Protein AF-A0A4Z0N0G9-F1 (afdb_monomer_lite)

Secondary structure (DSSP, 8-state):
-------HHHHHHHHHHHH--TTSPPPPHHHHHHHHT--HHHHHHHHHHHHHTT--TT--GGGS-HHHHHHHHHHH-SS-TTS--HHHHHHHTTHHHHHHHHH--SSS----HHHHHHHHHHTT----HHHHHHHHHHHS-TTPPP---

Sequence (149 aa):
MAFREVSVNEIREVLRVWLGVAGLPAPGYRTIAAHCGLDRKTVRRYVEAAQTAGLRRSDSVEAVDDGLIGAVADAVRPVRPDGHGAAWEHLLGFEEQITAWVAGDGEQRPLTITKIHTLLARQGCVVPYRTLNRFAGERCGFGRKDTTV

pLDDT: mean 88.54, std 12.24, range [41.06, 97.56]

Foldseek 3Di:
DDDDDQDLVLLLQLVQLQLPDPPDDGDQLVRSCVVSVHDSVVSVLLVVQLVVVPDDSPDDSPSSDPVSSVSSCQSPPPANPVNDDPLLVLCVVCLVVLLCLQVPDVVDDRDDLVVVQVVCVVVVSHHDSVSSVVCCVPRNVHPDDPPDD

Radius of gyration: 23.44 Å; chains: 1; bounding box: 56×35×62 Å

Structure (mmCIF, N/CA/C/O backbone):
data_AF-A0A4Z0N0G9-F1
#
_entry.id   AF-A0A4Z0N0G9-F1
#
loop_
_atom_site.group_PDB
_atom_site.id
_atom_site.type_symbol
_atom_site.label_atom_id
_atom_site.label_alt_id
_atom_site.label_comp_id
_atom_site.label_asym_id
_atom_site.label_entity_id
_atom_site.label_seq_id
_atom_site.pdbx_PDB_ins_code
_atom_site.Cartn_x
_atom_site.Cartn_y
_atom_site.Cartn_z
_atom_site.occupancy
_atom_site.B_iso_or_equiv
_atom_site.auth_seq_id
_atom_site.auth_comp_id
_atom_site.auth_asym_id
_atom_site.auth_atom_id
_atom_site.pdbx_PDB_model_num
ATOM 1 N N . MET A 1 1 ? 19.817 1.708 6.580 1.00 56.38 1 MET A N 1
ATOM 2 C CA . MET A 1 1 ? 19.817 2.790 5.576 1.00 56.38 1 MET A CA 1
ATOM 3 C C . MET A 1 1 ? 18.794 3.817 6.005 1.00 56.38 1 MET A C 1
ATOM 5 O O . MET A 1 1 ? 17.713 3.409 6.415 1.00 56.38 1 MET A O 1
ATOM 9 N N . ALA A 1 2 ? 19.157 5.099 5.971 1.00 65.44 2 ALA A N 1
ATOM 10 C CA . ALA A 1 2 ? 18.208 6.188 6.177 1.00 65.44 2 ALA A CA 1
ATOM 11 C C . ALA A 1 2 ? 17.168 6.191 5.045 1.00 65.44 2 ALA A C 1
ATOM 13 O O . ALA A 1 2 ? 17.459 5.743 3.933 1.00 65.44 2 ALA A O 1
ATOM 14 N N . PHE A 1 3 ? 15.954 6.644 5.344 1.00 67.25 3 PHE A N 1
ATOM 15 C CA . PHE A 1 3 ? 14.904 6.798 4.344 1.00 67.25 3 PHE A CA 1
ATOM 16 C C . PHE A 1 3 ? 15.320 7.869 3.323 1.00 67.25 3 PHE A C 1
ATOM 18 O O . PHE A 1 3 ? 15.730 8.960 3.713 1.00 67.25 3 PHE A O 1
ATOM 25 N N . ARG A 1 4 ? 15.237 7.537 2.030 1.00 80.69 4 ARG A N 1
ATOM 26 C CA . ARG A 1 4 ? 15.424 8.461 0.904 1.00 80.69 4 ARG A CA 1
ATOM 27 C C . ARG A 1 4 ? 14.172 8.411 0.046 1.00 80.69 4 ARG A C 1
ATOM 29 O O . ARG A 1 4 ? 13.730 7.326 -0.334 1.00 80.69 4 ARG A O 1
ATOM 36 N N . GLU A 1 5 ? 13.644 9.583 -0.264 1.00 82.69 5 GLU A N 1
ATOM 37 C CA . GLU A 1 5 ? 12.542 9.723 -1.204 1.00 82.69 5 GLU A CA 1
ATOM 38 C C . GLU A 1 5 ? 13.022 9.422 -2.625 1.00 82.69 5 GLU A C 1
ATOM 40 O O . GLU A 1 5 ? 14.124 9.808 -3.016 1.00 82.69 5 GLU A O 1
ATOM 45 N N . VAL A 1 6 ? 12.199 8.687 -3.370 1.00 87.19 6 VAL A N 1
ATOM 46 C CA . VAL A 1 6 ? 12.420 8.378 -4.784 1.00 87.19 6 VAL A CA 1
ATOM 47 C C . VAL A 1 6 ? 11.364 9.144 -5.565 1.00 87.19 6 VAL A C 1
ATOM 49 O O . VAL A 1 6 ? 10.167 8.919 -5.393 1.00 87.19 6 VAL A O 1
ATOM 52 N N . SER A 1 7 ? 11.813 10.077 -6.390 1.00 90.69 7 SER A N 1
ATOM 53 C CA . SER A 1 7 ? 10.969 10.898 -7.249 1.00 90.69 7 SER A CA 1
ATOM 54 C C . SER A 1 7 ? 10.398 10.093 -8.418 1.00 90.69 7 SER A C 1
ATOM 56 O O . SER A 1 7 ? 11.002 9.133 -8.890 1.00 90.69 7 SER A O 1
ATOM 58 N N . VAL A 1 8 ? 9.264 10.543 -8.960 1.00 91.19 8 VAL A N 1
ATOM 59 C CA . VAL A 1 8 ? 8.625 9.994 -10.175 1.00 91.19 8 VAL A CA 1
ATOM 60 C C . VAL A 1 8 ? 9.614 9.872 -11.343 1.00 91.19 8 VAL A C 1
ATOM 62 O O . VAL A 1 8 ? 9.598 8.887 -12.080 1.00 91.19 8 VAL A O 1
ATOM 65 N N . ASN A 1 9 ? 10.522 10.840 -11.488 1.00 93.50 9 ASN A N 1
ATOM 66 C CA . ASN A 1 9 ? 11.548 10.808 -12.529 1.00 93.50 9 ASN A CA 1
ATOM 67 C C . ASN A 1 9 ? 12.579 9.696 -12.299 1.00 93.50 9 ASN A C 1
ATOM 69 O O . ASN A 1 9 ? 12.974 9.040 -13.259 1.00 93.50 9 ASN A O 1
ATOM 73 N N . GLU A 1 10 ? 12.973 9.435 -11.050 1.00 94.75 10 GLU A N 1
ATOM 74 C CA . GLU A 1 10 ? 13.850 8.305 -10.718 1.00 94.75 10 GLU A CA 1
ATOM 75 C C . GLU A 1 10 ? 13.156 6.961 -10.978 1.00 94.75 10 GLU A C 1
ATOM 77 O O . GLU A 1 10 ? 13.799 6.036 -11.470 1.00 94.75 10 GLU A O 1
ATOM 82 N N . ILE A 1 11 ? 11.844 6.851 -10.727 1.00 94.94 11 ILE A N 1
ATOM 83 C CA . ILE A 1 11 ? 11.060 5.662 -11.109 1.00 94.94 11 ILE A CA 1
ATOM 84 C C . ILE A 1 11 ? 11.122 5.457 -12.620 1.00 94.94 11 ILE A C 1
ATOM 86 O O . ILE A 1 11 ? 11.448 4.365 -13.088 1.00 94.94 11 ILE A O 1
ATOM 90 N N . ARG A 1 12 ? 10.833 6.519 -13.381 1.00 96.81 12 ARG A N 1
ATOM 91 C CA . ARG A 1 12 ? 10.841 6.479 -14.844 1.00 96.81 12 ARG A CA 1
ATOM 92 C C . ARG A 1 12 ? 12.203 6.052 -15.372 1.00 96.81 12 ARG A C 1
ATOM 94 O O . ARG A 1 12 ? 12.267 5.183 -16.237 1.00 96.81 12 ARG A O 1
ATOM 101 N N . GLU A 1 13 ? 13.279 6.609 -14.827 1.00 97.06 13 GLU A N 1
ATOM 102 C CA . GLU A 1 13 ? 14.638 6.260 -15.235 1.00 97.06 13 GLU A CA 1
ATOM 103 C C . GLU A 1 13 ? 14.975 4.800 -14.910 1.00 97.06 13 GLU A C 1
ATOM 105 O O . GLU A 1 13 ? 15.467 4.081 -15.777 1.00 97.06 13 GLU A O 1
ATOM 110 N N . VAL A 1 14 ? 14.620 4.308 -13.717 1.00 97.25 14 VAL A N 1
ATOM 111 C CA . VAL A 1 14 ? 14.800 2.890 -13.364 1.00 97.25 14 VAL A CA 1
ATOM 112 C C . VAL A 1 14 ? 14.124 1.976 -14.381 1.00 97.25 14 VAL A C 1
ATOM 114 O O . VAL A 1 14 ? 14.739 1.004 -14.819 1.00 97.25 14 VAL A O 1
ATOM 117 N N . LEU A 1 15 ? 12.880 2.275 -14.766 1.00 97.00 15 LEU A N 1
ATOM 118 C CA . LEU A 1 15 ? 12.132 1.448 -15.713 1.00 97.00 15 LEU A CA 1
ATOM 119 C C . LEU A 1 15 ? 12.672 1.570 -17.142 1.00 97.00 15 LEU A C 1
ATOM 121 O O . LEU A 1 15 ? 12.800 0.549 -17.815 1.00 97.00 15 LEU A O 1
ATOM 125 N N . ARG A 1 16 ? 13.081 2.767 -17.585 1.00 95.62 16 ARG A N 1
ATOM 126 C CA . ARG A 1 16 ? 13.751 2.951 -18.885 1.00 95.62 16 ARG A CA 1
ATOM 127 C C . ARG A 1 16 ? 15.033 2.139 -18.982 1.00 95.62 16 ARG A C 1
ATOM 129 O O . ARG A 1 16 ? 15.224 1.388 -19.935 1.00 95.62 16 ARG A O 1
ATOM 136 N N . VAL A 1 17 ? 15.904 2.256 -17.984 1.00 96.00 17 VAL A N 1
ATOM 137 C CA . VAL A 1 17 ? 17.173 1.523 -17.959 1.00 96.00 17 VAL A CA 1
ATOM 138 C C . VAL A 1 17 ? 16.901 0.030 -17.817 1.00 96.00 17 VAL A C 1
ATOM 140 O O . VAL A 1 17 ? 17.580 -0.777 -18.447 1.00 96.00 17 VAL A O 1
ATOM 143 N N . TRP A 1 18 ? 15.877 -0.359 -17.049 1.00 96.50 18 TRP A N 1
ATOM 144 C CA . TRP A 1 18 ? 15.463 -1.753 -16.965 1.00 96.50 18 TRP A CA 1
ATOM 145 C C . TRP A 1 18 ? 15.006 -2.301 -18.309 1.00 96.50 18 TRP A C 1
ATOM 147 O O . TRP A 1 18 ? 15.400 -3.423 -18.597 1.00 96.50 18 TRP A O 1
ATOM 157 N N . LEU A 1 19 ? 14.270 -1.545 -19.136 1.00 94.75 19 LEU A N 1
ATOM 158 C CA . LEU A 1 19 ? 13.937 -1.920 -20.518 1.00 94.75 19 LEU A CA 1
ATOM 159 C C . LEU A 1 19 ? 15.183 -1.967 -21.423 1.00 94.75 19 LEU A C 1
ATOM 161 O O . LEU A 1 19 ? 15.274 -2.791 -22.335 1.00 94.75 19 LEU A O 1
ATOM 165 N N . GLY A 1 20 ? 16.218 -1.199 -21.100 1.00 90.44 20 GLY A N 1
ATOM 166 C CA . GLY A 1 20 ? 17.479 -1.208 -21.832 1.00 90.44 20 GLY A CA 1
ATOM 167 C C . GLY A 1 20 ? 17.311 -0.754 -23.283 1.00 90.44 20 GLY A C 1
ATOM 168 O O . GLY A 1 20 ? 16.328 -0.116 -23.650 1.00 90.44 20 GLY A O 1
ATOM 169 N N . VAL A 1 21 ? 18.298 -1.075 -24.114 1.00 84.81 21 VAL A N 1
ATOM 170 C CA . VAL A 1 21 ? 18.317 -0.692 -25.530 1.00 84.81 21 VAL A CA 1
ATOM 171 C C . VAL A 1 21 ? 18.170 -1.945 -26.382 1.00 84.81 21 VAL A C 1
ATOM 173 O O . VAL A 1 21 ? 18.812 -2.962 -26.107 1.00 84.81 21 VAL A O 1
ATOM 176 N N . ALA A 1 22 ? 17.340 -1.872 -27.423 1.00 79.50 22 ALA A N 1
ATOM 177 C CA . ALA A 1 22 ? 17.166 -2.967 -28.368 1.00 79.50 22 ALA A CA 1
ATOM 178 C C . ALA A 1 22 ? 18.524 -3.409 -28.946 1.00 79.50 22 ALA A C 1
ATOM 180 O O . ALA A 1 22 ? 19.318 -2.586 -29.396 1.00 79.50 22 ALA A O 1
ATOM 181 N N . GLY A 1 23 ? 18.793 -4.715 -28.907 1.00 79.00 23 GLY A N 1
ATOM 182 C CA . GLY A 1 23 ? 20.049 -5.295 -29.392 1.00 79.00 23 GLY A CA 1
ATOM 183 C C . GLY A 1 23 ? 21.212 -5.287 -28.392 1.00 79.00 23 GLY A C 1
ATOM 184 O O . GLY A 1 23 ? 22.249 -5.875 -28.693 1.00 79.00 23 GLY A O 1
ATOM 185 N N . LEU A 1 24 ? 21.057 -4.698 -27.200 1.00 83.94 24 LEU A N 1
ATOM 186 C CA . LEU A 1 24 ? 22.036 -4.811 -26.113 1.00 83.94 24 LEU A CA 1
ATOM 187 C C . LEU A 1 24 ? 21.573 -5.802 -25.030 1.00 83.94 24 LEU A C 1
ATOM 189 O O . LEU A 1 24 ? 20.370 -5.973 -24.816 1.00 83.94 24 LEU A O 1
ATOM 193 N N . PRO A 1 25 ? 22.508 -6.450 -24.304 1.00 85.25 25 PRO A N 1
ATOM 194 C CA . PRO A 1 25 ? 22.163 -7.275 -23.153 1.00 85.25 25 PRO A CA 1
ATOM 195 C C . PRO A 1 25 ? 21.379 -6.488 -22.097 1.00 85.25 25 PRO A C 1
ATOM 197 O O . PRO A 1 25 ? 21.715 -5.349 -21.768 1.00 85.25 25 PRO A O 1
ATOM 200 N N . ALA A 1 26 ? 20.358 -7.125 -21.523 1.00 86.50 26 ALA A N 1
ATOM 201 C CA . ALA A 1 26 ? 19.565 -6.536 -20.453 1.00 86.50 26 ALA A CA 1
ATOM 202 C C . ALA A 1 26 ? 20.441 -6.214 -19.224 1.00 86.50 26 ALA A C 1
ATOM 204 O O . ALA A 1 26 ? 21.137 -7.106 -18.725 1.00 86.50 26 ALA A O 1
ATOM 205 N N . PRO A 1 27 ? 20.398 -4.982 -18.682 1.00 91.88 27 PRO A N 1
ATOM 206 C CA . PRO A 1 27 ? 21.177 -4.653 -17.500 1.00 91.88 27 PRO A CA 1
ATOM 207 C C . PRO A 1 27 ? 20.606 -5.352 -16.263 1.00 91.88 27 PRO A C 1
ATOM 209 O O . PRO A 1 27 ? 19.395 -5.430 -16.052 1.00 91.88 27 PRO A O 1
ATOM 212 N N . GLY A 1 28 ? 21.495 -5.843 -15.400 1.00 94.06 28 GLY A N 1
ATOM 213 C CA . GLY A 1 28 ? 21.105 -6.380 -14.099 1.00 94.06 28 GLY A CA 1
ATOM 214 C C . GLY A 1 28 ? 20.787 -5.272 -13.089 1.00 94.06 28 GLY A C 1
ATOM 215 O O . GLY A 1 28 ? 21.253 -4.140 -13.214 1.00 94.06 28 GLY A O 1
ATOM 216 N N . TYR A 1 29 ? 20.078 -5.608 -12.004 1.00 96.62 29 TYR A N 1
ATOM 217 C CA . TYR A 1 29 ? 19.691 -4.629 -10.972 1.00 96.62 29 TYR A CA 1
ATOM 218 C C . TYR A 1 29 ? 20.859 -3.871 -10.330 1.00 96.62 29 TYR A C 1
ATOM 220 O O . TYR A 1 29 ? 20.661 -2.756 -9.866 1.00 96.62 29 TYR A O 1
ATOM 228 N N . ARG A 1 30 ? 22.072 -4.444 -10.287 1.00 96.06 30 ARG A N 1
ATOM 229 C CA . ARG A 1 30 ? 23.268 -3.729 -9.796 1.00 96.06 30 ARG A CA 1
ATOM 230 C C . ARG A 1 30 ? 23.705 -2.615 -10.744 1.00 96.06 30 ARG A C 1
ATOM 232 O O . ARG A 1 30 ? 24.041 -1.535 -10.278 1.00 96.06 30 ARG A O 1
ATOM 239 N N . THR A 1 31 ? 23.672 -2.875 -12.046 1.00 96.12 31 THR A N 1
ATOM 240 C CA . THR A 1 31 ? 24.011 -1.893 -13.079 1.00 96.12 31 THR A CA 1
ATOM 241 C C . THR A 1 31 ? 23.003 -0.751 -13.079 1.00 96.12 31 THR A C 1
ATOM 243 O O . THR A 1 31 ? 23.391 0.409 -13.042 1.00 96.12 31 THR A O 1
ATOM 246 N N . ILE A 1 32 ? 21.710 -1.083 -13.014 1.00 96.38 32 ILE A N 1
ATOM 247 C CA . ILE A 1 32 ? 20.629 -0.089 -12.945 1.00 96.38 32 ILE A CA 1
ATOM 248 C C . ILE A 1 32 ? 20.755 0.756 -11.670 1.00 96.38 32 ILE A C 1
ATOM 250 O O . ILE A 1 32 ? 20.659 1.975 -11.727 1.00 96.38 32 ILE A O 1
ATOM 254 N N . ALA A 1 33 ? 21.021 0.118 -10.526 1.00 95.75 33 ALA A N 1
ATOM 255 C CA . ALA A 1 33 ? 21.236 0.795 -9.248 1.00 95.75 33 ALA A CA 1
ATOM 256 C C . ALA A 1 33 ? 22.399 1.794 -9.300 1.00 95.75 33 ALA A C 1
ATOM 258 O O . ALA A 1 33 ? 22.246 2.922 -8.839 1.00 95.75 33 ALA A O 1
ATOM 259 N N . ALA A 1 34 ? 23.529 1.401 -9.896 1.00 95.81 34 ALA A N 1
ATOM 260 C CA . ALA A 1 34 ? 24.674 2.286 -10.083 1.00 95.81 34 ALA A CA 1
ATOM 261 C C . ALA A 1 34 ? 24.340 3.472 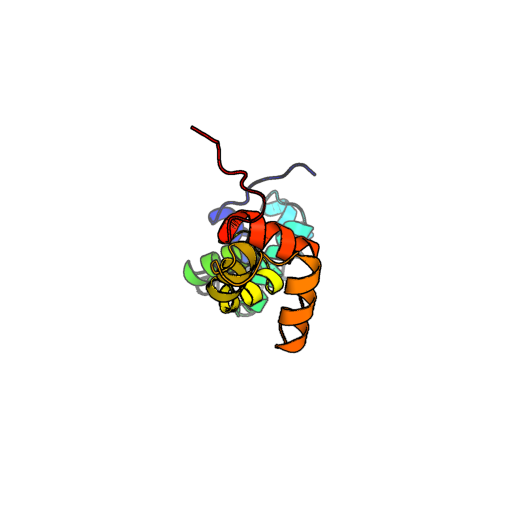-11.002 1.00 95.81 34 ALA A C 1
ATOM 263 O O . ALA A 1 34 ? 24.684 4.601 -10.671 1.00 95.81 34 ALA A O 1
ATOM 264 N N . HIS A 1 35 ? 23.624 3.227 -12.104 1.00 94.31 35 HIS A N 1
ATOM 265 C CA . HIS A 1 35 ? 23.209 4.270 -13.049 1.00 94.31 35 HIS A CA 1
ATOM 266 C C . HIS A 1 35 ? 22.217 5.266 -12.433 1.00 94.31 35 HIS A C 1
ATOM 268 O O . HIS A 1 35 ? 22.353 6.469 -12.615 1.00 94.31 35 HIS A O 1
ATOM 274 N N . CYS A 1 36 ? 21.250 4.777 -11.654 1.00 93.81 36 CYS A N 1
ATOM 275 C CA . CYS A 1 36 ? 20.204 5.608 -11.047 1.00 93.81 36 CYS A CA 1
ATOM 276 C C . CYS A 1 36 ? 20.600 6.187 -9.675 1.00 93.81 36 CYS A C 1
ATOM 278 O O . CYS A 1 36 ? 19.833 6.939 -9.079 1.00 93.81 36 CYS A O 1
ATOM 280 N N . GLY A 1 37 ? 21.751 5.798 -9.117 1.00 93.75 37 GLY A N 1
ATOM 281 C CA . GLY A 1 37 ? 22.162 6.191 -7.766 1.00 93.75 37 GLY A CA 1
ATOM 282 C C . GLY A 1 37 ? 21.227 5.682 -6.659 1.00 93.75 37 GLY A C 1
ATOM 283 O O . GLY A 1 37 ? 21.028 6.377 -5.660 1.00 93.75 37 GLY A O 1
ATOM 284 N N . LEU A 1 38 ? 20.632 4.495 -6.831 1.00 92.88 38 LEU A N 1
ATOM 285 C CA . LEU A 1 38 ? 19.671 3.878 -5.904 1.00 92.88 38 LEU A CA 1
ATOM 286 C C . LEU A 1 38 ? 20.214 2.573 -5.308 1.00 92.88 38 LEU A C 1
ATOM 288 O O . LEU A 1 38 ? 21.100 1.937 -5.868 1.00 92.88 38 LEU A O 1
ATOM 292 N N . ASP A 1 39 ? 19.647 2.119 -4.186 1.00 93.44 39 ASP A N 1
ATOM 293 C CA . ASP A 1 39 ? 19.955 0.782 -3.665 1.00 93.44 39 ASP A CA 1
ATOM 294 C C . ASP A 1 39 ? 19.357 -0.315 -4.565 1.00 93.44 39 ASP A C 1
ATOM 296 O O . ASP A 1 39 ? 18.240 -0.204 -5.079 1.00 93.44 39 ASP A O 1
ATOM 300 N N . ARG A 1 40 ? 20.074 -1.436 -4.710 1.00 95.44 40 ARG A N 1
ATOM 301 C CA . ARG A 1 40 ? 19.640 -2.584 -5.524 1.00 95.44 40 ARG A CA 1
ATOM 302 C C . ARG A 1 40 ? 18.265 -3.128 -5.114 1.00 95.44 40 ARG A C 1
ATOM 304 O O . ARG A 1 40 ? 17.523 -3.599 -5.974 1.00 95.44 40 ARG A O 1
ATOM 311 N N . LYS A 1 41 ? 17.925 -3.117 -3.819 1.00 93.75 41 LYS A N 1
ATOM 312 C CA . LYS A 1 41 ? 16.613 -3.570 -3.325 1.00 93.75 41 LYS A CA 1
ATOM 313 C C . LYS A 1 41 ? 15.507 -2.593 -3.706 1.00 93.75 41 LYS A C 1
ATOM 315 O O . LYS A 1 41 ? 14.398 -3.045 -3.976 1.00 93.75 41 LYS A O 1
ATOM 320 N N . THR A 1 42 ? 15.814 -1.298 -3.767 1.00 93.19 42 THR A N 1
ATOM 321 C CA . THR A 1 42 ? 14.902 -0.278 -4.292 1.00 93.19 42 THR A CA 1
ATOM 322 C C . THR A 1 42 ? 14.629 -0.563 -5.759 1.00 93.19 42 THR A C 1
ATOM 324 O O . THR A 1 42 ? 13.495 -0.859 -6.095 1.00 93.19 42 THR A O 1
ATOM 327 N N . VAL A 1 43 ? 15.655 -0.639 -6.611 1.00 96.31 43 VAL A N 1
ATOM 328 C CA . VAL A 1 43 ? 15.474 -0.963 -8.041 1.00 96.31 43 VAL A CA 1
ATOM 329 C C . VAL A 1 43 ? 14.616 -2.213 -8.241 1.00 96.31 43 VAL A C 1
ATOM 331 O O . VAL A 1 43 ? 13.629 -2.177 -8.969 1.00 96.31 43 VAL A O 1
ATOM 334 N N . ARG A 1 44 ? 14.946 -3.304 -7.536 1.00 96.50 44 ARG A N 1
ATOM 335 C CA . ARG A 1 44 ? 14.177 -4.551 -7.598 1.00 96.50 44 ARG A CA 1
ATOM 336 C C . ARG A 1 44 ? 12.700 -4.339 -7.254 1.00 96.50 44 ARG A C 1
ATOM 338 O O . ARG A 1 44 ? 11.850 -4.807 -7.998 1.00 96.50 44 ARG A O 1
ATOM 345 N N . ARG A 1 45 ? 12.403 -3.635 -6.156 1.00 95.25 45 ARG A N 1
ATOM 346 C CA . ARG A 1 45 ? 11.027 -3.363 -5.714 1.00 95.25 45 ARG A CA 1
ATOM 347 C C . ARG A 1 45 ? 10.222 -2.617 -6.782 1.00 95.25 45 ARG A C 1
ATOM 349 O O . ARG A 1 45 ? 9.077 -2.975 -7.023 1.00 95.25 45 ARG A O 1
ATOM 356 N N . TYR A 1 46 ? 10.808 -1.599 -7.408 1.00 95.81 46 TYR A N 1
ATOM 357 C CA . TYR A 1 46 ? 10.118 -0.796 -8.423 1.00 95.81 46 TYR A CA 1
ATOM 358 C C . TYR A 1 46 ? 9.888 -1.587 -9.715 1.00 95.81 46 TYR A C 1
ATOM 360 O O . TYR A 1 46 ? 8.812 -1.506 -10.298 1.00 95.81 46 TYR A O 1
ATOM 368 N N . VAL A 1 47 ? 10.858 -2.410 -10.124 1.00 97.00 47 VAL A N 1
ATOM 369 C CA . VAL A 1 47 ? 10.698 -3.298 -11.284 1.00 97.00 47 VAL A CA 1
ATOM 370 C C . VAL A 1 47 ? 9.622 -4.357 -11.032 1.00 97.00 47 VAL A C 1
ATOM 372 O O . VAL A 1 47 ? 8.769 -4.560 -11.888 1.00 97.00 47 VAL A O 1
ATOM 375 N N . GLU A 1 48 ? 9.611 -5.008 -9.866 1.00 97.12 48 GLU A N 1
ATOM 376 C CA . GLU A 1 48 ? 8.586 -6.009 -9.523 1.00 97.12 48 GLU A CA 1
ATOM 377 C C . GLU A 1 48 ? 7.176 -5.389 -9.485 1.00 97.12 48 GLU A C 1
ATOM 379 O O . GLU A 1 48 ? 6.215 -5.990 -9.974 1.00 97.12 48 GLU A O 1
ATOM 384 N N . ALA A 1 49 ? 7.049 -4.160 -8.970 1.00 96.44 49 ALA A N 1
ATOM 385 C CA . ALA A 1 49 ? 5.796 -3.409 -9.012 1.00 96.44 49 ALA A CA 1
ATOM 386 C C . ALA A 1 49 ? 5.358 -3.107 -10.456 1.00 96.44 49 ALA A C 1
ATOM 388 O O . ALA A 1 49 ? 4.202 -3.343 -10.801 1.00 96.44 49 ALA A O 1
ATOM 389 N N . ALA A 1 50 ? 6.278 -2.678 -11.325 1.00 97.12 50 ALA A N 1
ATOM 390 C CA . ALA A 1 50 ? 5.978 -2.424 -12.735 1.00 97.12 50 ALA A CA 1
ATOM 391 C C . ALA A 1 50 ? 5.561 -3.699 -13.481 1.00 97.12 50 ALA A C 1
ATOM 393 O O . ALA A 1 50 ? 4.607 -3.683 -14.254 1.00 97.12 50 ALA A O 1
ATOM 394 N N . GLN A 1 51 ? 6.221 -4.827 -13.209 1.00 97.19 51 GLN A N 1
ATOM 395 C CA . GLN A 1 51 ? 5.855 -6.125 -13.781 1.00 97.19 51 GLN A CA 1
ATOM 396 C C . GLN A 1 51 ? 4.451 -6.568 -13.356 1.00 97.19 51 GLN A C 1
ATOM 398 O O . GLN A 1 51 ? 3.686 -7.081 -14.179 1.00 97.19 51 GLN A O 1
ATOM 403 N N . THR A 1 52 ? 4.102 -6.327 -12.089 1.00 95.62 52 THR A N 1
ATOM 404 C CA . THR A 1 52 ? 2.757 -6.574 -11.546 1.00 95.62 52 THR A CA 1
ATOM 405 C C . THR A 1 52 ? 1.716 -5.675 -12.215 1.00 95.62 52 THR A C 1
ATOM 407 O O . THR A 1 52 ? 0.628 -6.142 -12.535 1.00 95.62 52 THR A O 1
ATOM 410 N N . ALA A 1 53 ? 2.073 -4.420 -12.503 1.00 95.06 53 ALA A N 1
ATOM 411 C CA . ALA A 1 53 ? 1.239 -3.469 -13.237 1.00 95.06 53 ALA A CA 1
ATOM 412 C C . ALA A 1 53 ? 1.158 -3.743 -14.754 1.00 95.06 53 ALA A C 1
ATOM 414 O O . ALA A 1 53 ? 0.431 -3.053 -15.460 1.00 95.06 53 ALA A O 1
ATOM 415 N N . GLY A 1 54 ? 1.862 -4.761 -15.262 1.00 95.69 54 GLY A N 1
ATOM 416 C CA . GLY A 1 54 ? 1.742 -5.219 -16.647 1.00 95.69 54 GLY A CA 1
ATOM 417 C C . GLY A 1 54 ? 2.981 -5.011 -17.512 1.00 95.69 54 GLY A C 1
ATOM 418 O O . GLY A 1 54 ? 3.046 -5.622 -18.574 1.00 95.69 54 GLY A O 1
ATOM 419 N N . LEU A 1 55 ? 3.995 -4.271 -17.050 1.00 96.94 55 LEU A N 1
ATOM 420 C CA . LEU A 1 55 ? 5.211 -4.033 -17.829 1.00 96.94 55 LEU A CA 1
ATOM 421 C C . LEU A 1 55 ? 5.945 -5.354 -18.114 1.00 96.94 55 LEU A C 1
ATOM 423 O O . LEU A 1 55 ? 6.155 -6.196 -17.229 1.00 96.94 55 LEU A O 1
ATOM 427 N N . ARG A 1 56 ? 6.352 -5.551 -19.362 1.00 95.31 56 ARG A N 1
ATOM 428 C CA . ARG A 1 56 ? 7.133 -6.694 -19.832 1.00 95.31 56 ARG A CA 1
ATOM 429 C C . ARG A 1 56 ? 8.487 -6.231 -20.330 1.00 95.31 56 ARG A C 1
ATOM 431 O O . ARG A 1 56 ? 8.703 -5.098 -20.735 1.00 95.31 56 ARG A O 1
ATOM 438 N N . ARG A 1 57 ? 9.438 -7.164 -20.311 1.00 92.44 57 ARG A N 1
ATOM 439 C CA . ARG A 1 57 ? 10.820 -6.894 -20.722 1.00 92.44 57 ARG A CA 1
ATOM 440 C C . ARG A 1 57 ? 10.938 -6.561 -22.215 1.00 92.44 57 ARG A C 1
ATOM 442 O O . ARG A 1 57 ? 11.916 -5.924 -22.591 1.00 92.44 57 ARG A O 1
ATOM 449 N N . SER A 1 58 ? 9.984 -7.032 -23.016 1.00 91.81 58 SER A N 1
ATOM 450 C CA . SER A 1 58 ? 9.859 -6.831 -24.463 1.00 91.81 58 SER A CA 1
ATOM 451 C C . SER A 1 58 ? 9.209 -5.506 -24.853 1.00 91.81 58 SER A C 1
ATOM 453 O O . SER A 1 58 ? 9.159 -5.205 -26.043 1.00 91.81 58 SER A O 1
ATOM 455 N N . ASP A 1 59 ? 8.672 -4.757 -23.890 1.00 93.44 59 ASP A N 1
ATOM 456 C CA . ASP A 1 59 ? 7.941 -3.533 -24.189 1.00 93.44 59 ASP A CA 1
ATOM 457 C C . ASP A 1 59 ? 8.893 -2.417 -24.621 1.00 93.44 59 ASP A C 1
ATOM 459 O O . ASP A 1 59 ? 10.076 -2.389 -24.263 1.00 93.44 59 ASP A O 1
ATOM 463 N N . SER A 1 60 ? 8.366 -1.484 -25.411 1.00 91.25 60 SER A N 1
ATOM 464 C CA . SER A 1 60 ? 9.096 -0.278 -25.777 1.00 91.25 60 SER A CA 1
ATOM 465 C C . SER A 1 60 ? 9.132 0.703 -24.603 1.00 91.25 60 SER A C 1
ATOM 467 O O . SER A 1 60 ? 8.370 0.611 -23.640 1.00 91.25 60 SER A O 1
ATOM 469 N N . VAL A 1 61 ? 10.006 1.703 -24.710 1.00 91.19 61 VAL A N 1
ATOM 470 C CA . VAL A 1 61 ? 10.098 2.792 -23.728 1.00 91.19 61 VAL A CA 1
ATOM 471 C C . VAL A 1 61 ? 8.783 3.574 -23.572 1.00 91.19 61 VAL A C 1
ATOM 473 O O . VAL A 1 61 ? 8.584 4.232 -22.556 1.00 91.19 61 VAL A O 1
ATOM 476 N N . GLU A 1 62 ? 7.891 3.495 -24.561 1.00 92.44 62 GLU A N 1
ATOM 477 C CA . GLU A 1 62 ? 6.587 4.169 -24.575 1.00 92.44 62 GLU A CA 1
ATOM 478 C C . GLU A 1 62 ? 5.605 3.550 -23.577 1.00 92.44 62 GLU A C 1
ATOM 480 O O . GLU A 1 62 ? 4.739 4.255 -23.077 1.00 92.44 62 GLU A O 1
ATOM 485 N N . ALA A 1 63 ? 5.782 2.272 -23.217 1.00 93.38 63 ALA A N 1
ATOM 486 C CA . ALA A 1 63 ? 5.002 1.629 -22.158 1.00 93.38 63 ALA A CA 1
ATOM 487 C C . ALA A 1 63 ? 5.294 2.219 -20.765 1.00 93.38 63 ALA A C 1
ATOM 489 O O . ALA A 1 63 ? 4.540 1.990 -19.824 1.00 93.38 63 ALA A O 1
ATOM 490 N N . VAL A 1 64 ? 6.384 2.984 -20.616 1.00 95.06 64 VAL A N 1
ATOM 491 C CA . VAL A 1 64 ? 6.726 3.718 -19.389 1.00 95.06 64 VAL A CA 1
ATOM 492 C C . VAL A 1 64 ? 6.039 5.088 -19.390 1.00 95.06 64 VAL A C 1
ATOM 494 O O . VAL A 1 64 ? 6.690 6.138 -19.370 1.00 95.06 64 VAL A O 1
ATOM 497 N N . ASP A 1 65 ? 4.711 5.060 -19.447 1.00 93.81 65 ASP A N 1
ATOM 498 C CA . ASP A 1 65 ? 3.854 6.243 -19.405 1.00 93.81 65 ASP A CA 1
ATOM 499 C C . ASP A 1 65 ? 3.535 6.691 -17.965 1.00 93.81 65 ASP A C 1
ATOM 501 O O . ASP A 1 65 ? 3.889 6.040 -16.978 1.00 93.81 65 ASP A O 1
ATOM 505 N N . ASP A 1 66 ? 2.875 7.842 -17.826 1.00 92.44 66 ASP A N 1
ATOM 506 C CA . ASP A 1 66 ? 2.537 8.404 -16.514 1.00 92.44 66 ASP A CA 1
ATOM 507 C C . ASP A 1 66 ? 1.546 7.533 -15.726 1.00 92.44 66 ASP A C 1
ATOM 509 O O . ASP A 1 66 ? 1.582 7.529 -14.494 1.00 92.44 66 ASP A O 1
ATOM 513 N N . GLY A 1 67 ? 0.702 6.757 -16.415 1.00 92.62 67 GLY A N 1
ATOM 514 C CA . GLY A 1 67 ? -0.247 5.836 -15.792 1.00 92.62 67 GLY A CA 1
ATOM 515 C C . GLY A 1 67 ? 0.462 4.665 -15.116 1.00 92.62 67 GLY A C 1
ATOM 516 O O . GLY A 1 67 ? 0.220 4.389 -13.937 1.00 92.62 67 GLY A O 1
ATOM 517 N N . LEU A 1 68 ? 1.399 4.023 -15.820 1.00 95.62 68 LEU A N 1
ATOM 518 C CA . LEU A 1 68 ? 2.243 2.974 -15.257 1.00 95.62 68 LEU A CA 1
ATOM 519 C C . LEU A 1 68 ? 3.070 3.513 -14.089 1.00 95.62 68 LEU A C 1
ATOM 521 O O . LEU A 1 68 ? 3.154 2.871 -13.041 1.00 95.62 68 LEU A O 1
ATOM 525 N N . ILE A 1 69 ? 3.679 4.690 -14.251 1.00 94.81 69 ILE A N 1
ATOM 526 C CA . ILE A 1 69 ? 4.501 5.287 -13.196 1.00 94.81 69 ILE A CA 1
ATOM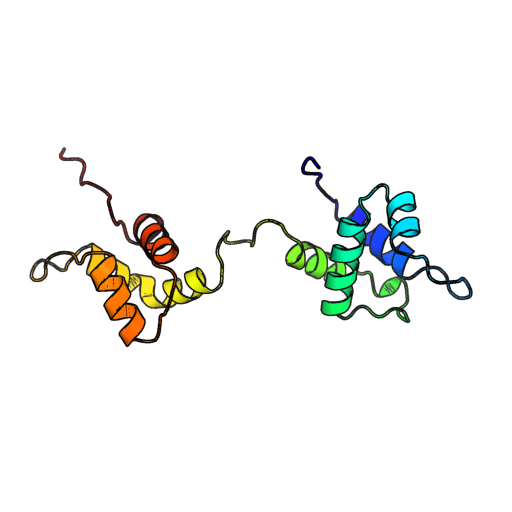 527 C C . ILE A 1 69 ? 3.665 5.592 -11.948 1.00 94.81 69 ILE A C 1
ATOM 529 O O . ILE A 1 69 ? 4.126 5.310 -10.841 1.00 94.81 69 ILE A O 1
ATOM 533 N N . GLY A 1 70 ? 2.438 6.096 -12.113 1.00 89.75 70 GLY A N 1
ATOM 534 C CA . GLY A 1 70 ? 1.485 6.282 -11.017 1.00 89.75 70 GLY A CA 1
ATOM 535 C C . GLY A 1 70 ? 1.170 4.971 -10.295 1.00 89.75 70 GLY A C 1
ATOM 536 O O . GLY A 1 70 ? 1.350 4.881 -9.082 1.00 89.75 70 GLY A O 1
ATOM 537 N N . ALA A 1 71 ? 0.819 3.917 -11.039 1.00 91.44 71 ALA A N 1
ATOM 538 C CA . ALA A 1 71 ? 0.527 2.600 -10.470 1.00 91.44 71 ALA A CA 1
ATOM 539 C C . ALA A 1 71 ? 1.720 2.007 -9.698 1.00 91.44 71 ALA A C 1
ATOM 541 O O . ALA A 1 71 ? 1.556 1.429 -8.621 1.00 91.44 71 ALA A O 1
ATOM 542 N N . VAL A 1 72 ? 2.940 2.178 -10.217 1.00 94.06 72 VAL A N 1
ATOM 543 C CA . VAL A 1 72 ? 4.170 1.752 -9.536 1.00 94.06 72 VAL A CA 1
ATOM 544 C C . VAL A 1 72 ? 4.399 2.558 -8.262 1.00 94.06 72 VAL A C 1
ATOM 546 O O . VAL A 1 72 ? 4.692 1.964 -7.224 1.00 94.06 72 VAL A O 1
ATOM 549 N N . ALA A 1 73 ? 4.261 3.886 -8.321 1.00 90.88 73 ALA A N 1
ATOM 550 C CA . ALA A 1 73 ? 4.436 4.770 -7.171 1.00 90.88 73 ALA A CA 1
ATOM 551 C C . ALA A 1 73 ? 3.445 4.440 -6.042 1.00 90.88 73 ALA A C 1
ATOM 553 O O . ALA A 1 73 ? 3.848 4.369 -4.879 1.00 90.88 73 ALA A O 1
ATOM 554 N N . ASP A 1 74 ? 2.187 4.161 -6.384 1.00 87.06 74 ASP A N 1
ATOM 555 C CA . ASP A 1 74 ? 1.160 3.752 -5.425 1.00 87.06 74 ASP A CA 1
ATOM 556 C C . ASP A 1 74 ? 1.455 2.378 -4.815 1.00 87.06 74 ASP A C 1
ATOM 558 O O . ASP A 1 74 ? 1.370 2.208 -3.596 1.00 87.06 74 ASP A O 1
ATOM 562 N N . ALA A 1 75 ? 1.881 1.407 -5.627 1.00 88.31 75 ALA A N 1
ATOM 563 C CA . ALA A 1 75 ? 2.191 0.056 -5.160 1.00 88.31 75 ALA A CA 1
ATOM 564 C C . ALA A 1 75 ? 3.383 0.007 -4.187 1.00 88.31 75 ALA A C 1
ATOM 566 O O . ALA A 1 75 ? 3.414 -0.819 -3.272 1.00 88.31 75 ALA A O 1
ATOM 567 N N . VAL A 1 76 ? 4.382 0.874 -4.378 1.00 87.88 76 VAL A N 1
ATOM 568 C CA . VAL A 1 76 ? 5.594 0.920 -3.538 1.00 87.88 76 VAL A CA 1
ATOM 569 C C . VAL A 1 76 ? 5.511 1.939 -2.404 1.00 87.88 76 VAL A C 1
ATOM 571 O O . VAL A 1 76 ? 6.447 2.011 -1.594 1.00 87.88 76 VAL A O 1
ATOM 574 N N . ARG A 1 77 ? 4.423 2.720 -2.335 1.00 79.00 77 ARG A N 1
ATOM 575 C CA . ARG A 1 77 ? 4.230 3.779 -1.345 1.00 79.00 77 ARG A CA 1
ATOM 576 C C . ARG A 1 77 ? 4.404 3.203 0.070 1.00 79.00 77 ARG A C 1
ATOM 578 O O . ARG A 1 77 ? 3.696 2.265 0.438 1.00 79.00 77 ARG A O 1
ATOM 585 N N . PRO A 1 78 ? 5.329 3.741 0.894 1.00 67.56 78 PRO A N 1
ATOM 586 C CA . PRO A 1 78 ? 5.595 3.213 2.238 1.00 67.56 78 PRO A CA 1
ATOM 587 C C . PRO A 1 78 ? 4.371 3.254 3.160 1.00 67.56 78 PRO A C 1
ATOM 589 O O . PRO A 1 78 ? 4.252 2.447 4.081 1.00 67.56 78 PRO A O 1
ATOM 592 N N . VAL A 1 79 ? 3.480 4.213 2.907 1.00 60.62 79 VAL A N 1
ATOM 593 C CA . VAL A 1 79 ? 2.239 4.446 3.637 1.00 60.62 79 VAL A CA 1
ATOM 594 C C . VAL A 1 79 ? 1.107 4.285 2.628 1.00 60.62 79 VAL A C 1
ATOM 596 O O . VAL A 1 79 ? 1.055 5.018 1.641 1.00 60.62 79 VAL A O 1
ATOM 599 N N . ARG A 1 80 ? 0.222 3.305 2.851 1.00 56.50 80 ARG A N 1
ATOM 600 C CA . ARG A 1 80 ? -1.050 3.207 2.113 1.00 56.50 80 ARG A CA 1
ATOM 601 C C . ARG A 1 80 ? -1.794 4.542 2.255 1.00 56.50 80 ARG A C 1
ATOM 603 O O . ARG A 1 80 ? -1.677 5.127 3.327 1.00 56.50 80 ARG A O 1
ATOM 610 N N . PRO A 1 81 ? -2.535 5.029 1.248 1.00 54.09 81 PRO A N 1
ATOM 611 C CA . PRO A 1 81 ? -3.207 6.331 1.313 1.00 54.09 81 PRO A CA 1
ATOM 612 C C . PRO A 1 81 ? -4.038 6.541 2.593 1.00 54.09 81 PRO A C 1
ATOM 614 O O . PRO A 1 81 ? -3.994 7.633 3.147 1.00 54.09 81 PRO A O 1
ATOM 617 N N . ASP A 1 82 ? -4.644 5.482 3.143 1.00 54.56 82 ASP A N 1
ATOM 618 C CA . ASP A 1 82 ? -5.398 5.547 4.406 1.0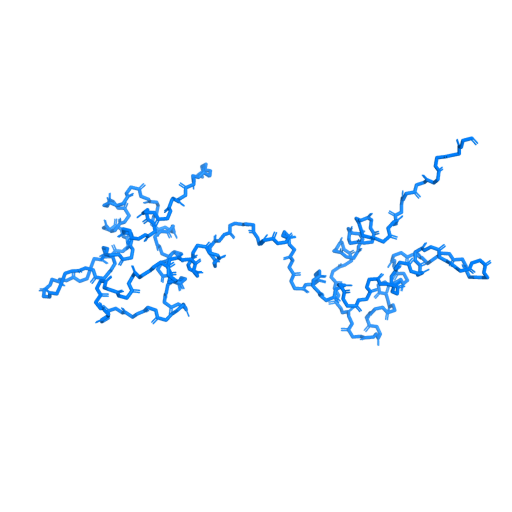0 54.56 82 ASP A CA 1
ATOM 619 C C . ASP A 1 82 ? -4.593 5.129 5.654 1.00 54.56 82 ASP A C 1
ATOM 621 O O . ASP A 1 82 ? -5.123 5.081 6.754 1.00 54.56 82 ASP A O 1
ATOM 625 N N . GLY A 1 83 ? -3.313 4.758 5.531 1.00 60.78 83 GLY A N 1
ATOM 626 C CA . GLY A 1 83 ? -2.470 4.327 6.662 1.00 60.78 83 GLY A CA 1
ATOM 627 C C . GLY A 1 83 ? -2.917 3.015 7.329 1.00 60.78 83 GLY A C 1
ATOM 628 O O . GLY A 1 83 ? -2.486 2.668 8.437 1.00 60.78 83 GLY A O 1
ATOM 629 N N . HIS A 1 84 ? -3.804 2.272 6.675 1.00 72.94 84 HIS A N 1
ATOM 630 C CA . HIS A 1 84 ? -4.547 1.162 7.251 1.00 72.94 84 HIS A CA 1
ATOM 631 C C . HIS A 1 84 ? -4.465 -0.085 6.348 1.00 72.94 84 HIS A C 1
ATOM 633 O O . HIS A 1 84 ? -4.183 0.018 5.161 1.00 72.94 84 HIS A O 1
ATOM 639 N N . GLY A 1 85 ? -4.566 -1.290 6.921 1.00 79.25 85 GLY A N 1
ATOM 640 C CA . GLY A 1 85 ? -4.514 -2.557 6.164 1.00 79.25 85 GLY A CA 1
ATOM 641 C C . GLY A 1 85 ? -5.887 -3.223 6.056 1.00 79.25 85 GLY A C 1
ATOM 642 O O . GLY A 1 85 ? -6.817 -2.771 6.708 1.00 79.25 85 GLY A O 1
ATOM 643 N N . ALA A 1 86 ? -5.993 -4.349 5.342 1.00 81.56 86 ALA A N 1
ATOM 644 C CA . ALA A 1 86 ? -7.260 -5.065 5.102 1.00 81.56 86 ALA A CA 1
ATOM 645 C C . ALA A 1 86 ? -8.115 -5.318 6.365 1.00 81.56 86 ALA A C 1
ATOM 647 O O . ALA A 1 86 ? -9.335 -5.215 6.336 1.00 81.56 86 ALA A O 1
ATOM 648 N N . ALA A 1 87 ? -7.484 -5.588 7.514 1.00 85.94 87 ALA A N 1
ATOM 649 C CA . ALA A 1 87 ? -8.200 -5.751 8.783 1.00 85.94 87 ALA A CA 1
ATOM 650 C C . ALA A 1 87 ? -8.918 -4.468 9.250 1.00 85.94 87 ALA A C 1
ATOM 652 O O . ALA A 1 87 ? -9.943 -4.540 9.911 1.00 85.94 87 ALA A O 1
ATOM 653 N N . TRP A 1 88 ? -8.376 -3.294 8.937 1.00 90.31 88 TRP A N 1
ATOM 654 C CA . TRP A 1 88 ? -9.028 -2.014 9.206 1.00 90.31 88 TRP A CA 1
ATOM 655 C C . TRP A 1 88 ? -10.137 -1.726 8.195 1.00 90.31 88 TRP A C 1
ATOM 657 O O . TRP A 1 88 ? -11.193 -1.242 8.580 1.00 90.31 88 TRP A O 1
ATOM 667 N N . GLU A 1 89 ? -9.930 -2.066 6.922 1.00 89.25 89 GLU A N 1
ATOM 668 C CA . GLU A 1 89 ? -10.968 -1.950 5.889 1.00 89.25 89 GLU A CA 1
ATOM 669 C C . GLU A 1 89 ? -12.190 -2.810 6.231 1.00 89.25 89 GLU A C 1
ATOM 671 O O . GLU A 1 89 ? -13.317 -2.332 6.154 1.00 89.25 89 GLU A O 1
ATOM 676 N N . HIS A 1 90 ? -11.980 -4.034 6.728 1.00 91.38 90 HIS A N 1
ATOM 677 C CA . HIS A 1 90 ? -13.063 -4.872 7.249 1.00 91.38 90 HIS A CA 1
ATOM 678 C C . HIS A 1 90 ? -13.847 -4.191 8.380 1.00 91.38 90 HIS A C 1
ATOM 680 O O . HIS A 1 90 ? -15.054 -4.380 8.465 1.00 91.38 90 HIS A O 1
ATOM 686 N N . LEU A 1 91 ? -13.196 -3.391 9.234 1.00 94.94 91 LEU A N 1
ATOM 687 C CA . LEU A 1 91 ? -13.863 -2.681 10.331 1.00 94.94 91 LEU A CA 1
ATOM 688 C C . LEU A 1 91 ? -14.709 -1.495 9.859 1.00 94.94 91 LEU A C 1
ATOM 690 O O . LEU A 1 91 ? -15.688 -1.174 10.528 1.00 94.94 91 LEU A O 1
ATOM 694 N N . LEU A 1 92 ? -14.390 -0.881 8.712 1.00 93.75 92 LEU A N 1
ATOM 695 C CA . LEU A 1 92 ? -15.194 0.214 8.154 1.00 93.75 92 LEU A CA 1
ATOM 696 C C . LEU A 1 92 ? -16.640 -0.229 7.889 1.00 93.75 92 LEU A C 1
ATOM 698 O O . LEU A 1 92 ? -17.566 0.527 8.163 1.00 93.75 92 LEU A O 1
ATOM 702 N N . GLY A 1 93 ? -16.848 -1.479 7.460 1.00 94.44 93 GLY A N 1
ATOM 703 C CA . GLY A 1 93 ? -18.188 -2.045 7.261 1.00 94.44 93 GLY A CA 1
ATOM 704 C C . GLY A 1 93 ? -19.007 -2.242 8.546 1.00 94.44 93 GLY A C 1
ATOM 705 O O . GLY A 1 93 ? -20.206 -2.484 8.467 1.00 94.44 93 GLY A O 1
ATOM 706 N N . PHE A 1 94 ? -18.383 -2.133 9.723 1.00 96.38 94 PHE A N 1
ATOM 707 C CA . PHE A 1 94 ? -19.025 -2.303 11.032 1.00 96.38 94 PHE A CA 1
ATOM 708 C C . PHE A 1 94 ? -18.972 -1.028 11.882 1.00 96.38 94 PHE A C 1
ATOM 710 O O . PHE A 1 94 ? -19.302 -1.071 13.065 1.00 96.38 94 PHE A O 1
ATOM 717 N N . GLU A 1 95 ? -18.546 0.106 11.322 1.00 95.75 95 GLU A N 1
ATOM 718 C CA . GLU A 1 95 ? -18.253 1.310 12.100 1.00 95.75 95 GLU A CA 1
ATOM 719 C C . GLU A 1 95 ? -19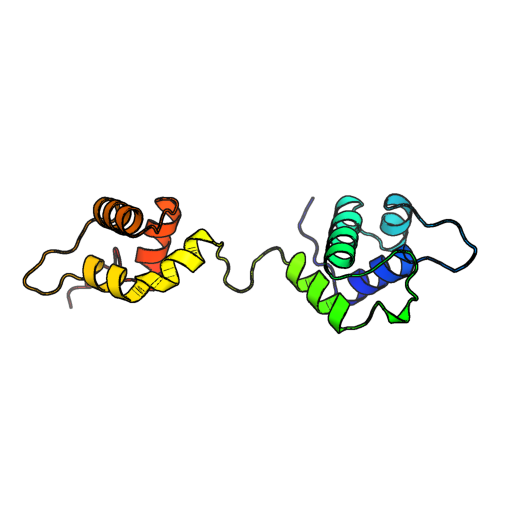.446 1.810 12.921 1.00 95.75 95 GLU A C 1
ATOM 721 O O . GLU A 1 95 ? -19.301 2.053 14.120 1.00 95.75 95 GLU A O 1
ATOM 726 N N . GLU A 1 96 ? -20.624 1.937 12.308 1.00 94.69 96 GLU A N 1
ATOM 727 C CA . GLU A 1 96 ? -21.837 2.387 13.002 1.00 94.69 96 GLU A CA 1
ATOM 728 C C . GLU A 1 96 ? -22.203 1.442 14.152 1.00 94.69 96 GLU A C 1
ATOM 730 O O . GLU A 1 96 ? -22.483 1.883 15.267 1.00 94.69 96 GLU A O 1
ATOM 735 N N . GLN A 1 97 ? -22.118 0.130 13.915 1.00 95.44 97 GLN A N 1
ATOM 736 C CA . GLN A 1 97 ? -22.415 -0.885 14.922 1.00 95.44 97 GLN A CA 1
ATOM 737 C C . GLN A 1 97 ? -21.409 -0.859 16.079 1.00 95.44 97 GLN A C 1
ATOM 739 O O . GLN A 1 97 ? -21.803 -0.936 17.243 1.00 95.44 97 GLN A O 1
ATOM 744 N N . ILE A 1 98 ? -20.115 -0.719 15.780 1.00 96.06 98 ILE A N 1
ATOM 745 C CA . ILE A 1 98 ? -19.067 -0.585 16.798 1.00 96.06 98 ILE A CA 1
ATOM 746 C C . ILE A 1 98 ? -19.290 0.699 17.602 1.00 96.06 98 ILE A C 1
ATOM 748 O O . ILE A 1 98 ? -19.174 0.668 18.823 1.00 96.06 98 ILE A O 1
ATOM 752 N N . THR A 1 99 ? -19.656 1.802 16.948 1.00 95.38 99 THR A N 1
ATOM 753 C CA . THR A 1 99 ? -19.935 3.091 17.599 1.00 95.38 99 THR A CA 1
ATOM 754 C C . THR A 1 99 ? -21.127 2.991 18.546 1.00 95.38 99 THR A C 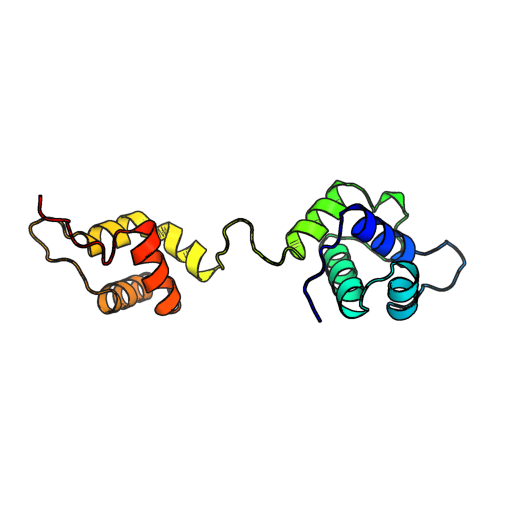1
ATOM 756 O O . THR A 1 99 ? -21.017 3.403 19.698 1.00 95.38 99 THR A O 1
ATOM 759 N N . ALA A 1 100 ? -22.219 2.352 18.120 1.00 93.94 100 ALA A N 1
ATOM 760 C CA . ALA A 1 100 ? -23.376 2.093 18.974 1.00 93.94 100 ALA A CA 1
ATOM 761 C C . ALA A 1 100 ? -23.011 1.221 20.187 1.00 93.94 100 ALA A C 1
ATOM 763 O O . ALA A 1 100 ? -23.376 1.534 21.318 1.00 93.94 100 ALA A O 1
ATOM 764 N N . TRP A 1 101 ? -22.224 0.159 19.989 1.00 95.25 101 TRP A N 1
ATOM 765 C CA . TRP A 1 101 ? -21.753 -0.678 21.095 1.00 95.25 101 TRP A CA 1
ATOM 766 C C . TRP A 1 101 ? -20.805 0.049 22.052 1.00 95.25 101 TRP A C 1
ATOM 768 O O . TRP A 1 101 ? -20.813 -0.250 23.245 1.00 95.25 101 TRP A O 1
ATOM 778 N N . VAL A 1 102 ? -19.983 0.972 21.551 1.00 94.31 102 VAL A N 1
ATOM 779 C CA . VAL A 1 102 ? -19.079 1.789 22.372 1.00 94.31 102 VAL A CA 1
ATOM 780 C C . VAL A 1 102 ? -19.852 2.837 23.173 1.00 94.31 102 VAL A C 1
ATOM 782 O O . VAL A 1 102 ? -19.524 3.050 24.336 1.00 94.31 102 VAL A O 1
ATOM 785 N N . ALA A 1 103 ? -20.865 3.471 22.583 1.00 91.12 103 ALA A N 1
ATOM 786 C CA . ALA A 1 103 ? -21.661 4.504 23.244 1.00 91.12 103 ALA A CA 1
ATOM 787 C C . ALA A 1 103 ? -22.697 3.931 24.226 1.00 91.12 103 ALA A C 1
ATOM 789 O O . ALA A 1 103 ? -22.957 4.532 25.269 1.00 91.12 103 ALA A O 1
ATOM 790 N N . GLY A 1 104 ? -23.268 2.763 23.915 1.00 85.31 104 GLY A N 1
ATOM 791 C CA . GLY A 1 104 ? -24.516 2.312 24.532 1.00 85.31 104 GLY A CA 1
ATOM 792 C C . GLY A 1 104 ? -25.717 3.132 24.041 1.00 85.31 104 GLY A C 1
ATOM 793 O O . GLY A 1 104 ? -25.562 4.157 23.381 1.00 85.31 104 GLY A O 1
ATOM 794 N N . ASP A 1 105 ? -26.929 2.677 24.350 1.00 75.94 105 ASP A N 1
ATOM 795 C CA . ASP A 1 105 ? -28.189 3.283 23.880 1.00 75.94 105 ASP A CA 1
ATOM 796 C C . ASP A 1 105 ? -29.112 3.727 25.032 1.00 75.94 105 ASP A C 1
ATOM 798 O O . ASP A 1 105 ? -30.313 3.905 24.858 1.00 75.94 105 ASP A O 1
ATOM 802 N N . GLY A 1 106 ? -28.549 3.930 26.227 1.00 70.44 106 GLY A N 1
ATOM 803 C CA . GLY A 1 106 ? -29.277 4.366 27.426 1.00 70.44 106 GLY A CA 1
ATOM 804 C C . GLY A 1 106 ? -29.975 3.229 28.179 1.00 70.44 106 GLY A C 1
ATOM 805 O O . GLY A 1 106 ? -30.004 3.256 29.408 1.00 70.44 106 GLY A O 1
ATOM 806 N N . GLU A 1 107 ? -30.444 2.194 27.479 1.00 75.94 107 GLU A N 1
ATOM 807 C CA . GLU A 1 107 ? -30.928 0.945 28.088 1.00 75.94 107 GLU A CA 1
ATOM 808 C C . GLU A 1 107 ? -29.793 -0.072 28.266 1.00 75.94 107 GLU A C 1
ATOM 810 O O . GLU A 1 107 ? -29.735 -0.796 29.265 1.00 75.94 107 GLU A O 1
ATOM 815 N N . GLN A 1 108 ? -28.849 -0.106 27.324 1.00 79.31 108 GLN A N 1
ATOM 816 C CA . GLN A 1 108 ? -27.708 -1.011 27.337 1.00 79.31 108 GLN A CA 1
ATOM 817 C C . GLN A 1 108 ? -26.421 -0.257 27.660 1.00 79.31 108 GLN A C 1
ATOM 819 O O . GLN A 1 108 ? -26.069 0.754 27.048 1.00 79.31 108 GLN A O 1
ATOM 824 N N . ARG A 1 109 ? -25.673 -0.790 28.631 1.00 86.88 109 ARG A N 1
ATOM 825 C CA . ARG A 1 109 ? -24.355 -0.267 28.997 1.00 86.88 109 ARG A CA 1
ATOM 826 C C . ARG A 1 109 ? -23.364 -0.440 27.828 1.00 86.88 109 ARG A C 1
ATOM 828 O O . ARG A 1 109 ? -23.377 -1.506 27.209 1.00 86.88 109 ARG A O 1
ATOM 835 N N . PRO A 1 110 ? -22.442 0.520 27.609 1.00 91.62 110 PRO A N 1
ATOM 836 C CA . PRO A 1 110 ? -21.290 0.361 26.722 1.00 91.62 110 PRO A CA 1
ATOM 837 C C . PRO A 1 110 ? -20.596 -0.999 26.826 1.00 91.62 110 PRO A C 1
ATOM 839 O O . PRO A 1 110 ? -20.303 -1.487 27.926 1.00 91.62 110 PRO A O 1
ATOM 842 N N . LEU A 1 111 ? -20.275 -1.590 25.677 1.00 94.12 111 LEU A N 1
ATOM 843 C CA . LEU A 1 111 ? -19.540 -2.846 25.594 1.00 94.12 111 LEU A CA 1
ATOM 844 C C . LEU A 1 111 ? -18.029 -2.624 25.701 1.00 94.12 111 LEU A C 1
ATOM 846 O O . LEU A 1 111 ? -17.466 -1.632 25.244 1.00 94.12 111 LEU A O 1
ATOM 850 N N . THR A 1 112 ? -17.335 -3.614 26.264 1.00 94.56 112 THR A N 1
ATOM 851 C CA . THR A 1 112 ? -15.869 -3.649 26.244 1.00 94.56 112 THR A CA 1
ATOM 852 C C . THR A 1 112 ? -15.354 -4.037 24.856 1.00 94.56 112 THR A C 1
ATOM 854 O O . THR A 1 112 ? -15.993 -4.815 24.144 1.00 94.56 112 THR A O 1
ATOM 857 N N . ILE A 1 113 ? -14.146 -3.589 24.491 1.00 95.94 113 ILE A N 1
ATOM 858 C CA . ILE A 1 113 ? -13.513 -3.968 23.212 1.00 95.94 113 ILE A CA 1
ATOM 859 C C . ILE A 1 113 ? -13.385 -5.488 23.071 1.00 95.94 113 ILE A C 1
ATOM 861 O O . ILE A 1 113 ? -13.604 -6.025 21.991 1.00 95.94 113 ILE A O 1
ATOM 865 N N . THR A 1 114 ? -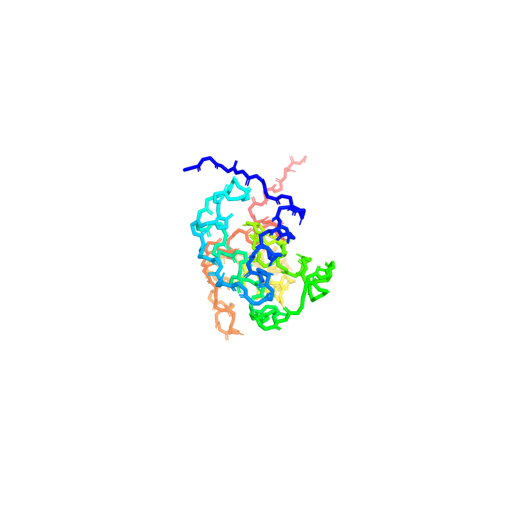13.109 -6.215 24.156 1.00 97.12 114 THR A N 1
ATOM 866 C CA . THR A 1 114 ? -13.072 -7.688 24.148 1.00 97.12 114 THR A CA 1
ATOM 867 C C . THR A 1 114 ? -14.416 -8.297 23.748 1.00 97.12 114 THR A C 1
ATOM 869 O O . THR A 1 114 ? -14.464 -9.266 22.982 1.00 97.12 114 THR A O 1
ATOM 872 N N . LYS A 1 115 ? -15.524 -7.725 24.236 1.00 96.69 115 LYS A N 1
ATOM 873 C CA . LYS A 1 115 ? -16.866 -8.179 23.874 1.00 96.69 115 LYS A CA 1
ATOM 874 C C . LYS A 1 115 ? -17.178 -7.857 22.416 1.00 96.69 115 LYS A C 1
ATOM 876 O O . LYS A 1 115 ? -17.612 -8.757 21.703 1.00 96.69 115 LYS A O 1
ATOM 881 N N . ILE A 1 116 ? -16.891 -6.634 21.972 1.00 96.88 116 ILE A N 1
ATOM 882 C CA . ILE A 1 116 ? -17.057 -6.210 20.573 1.00 96.88 116 ILE A CA 1
ATOM 883 C C . ILE A 1 116 ? -16.261 -7.128 19.640 1.00 96.88 116 ILE A C 1
ATOM 885 O O . ILE A 1 116 ? -16.813 -7.649 18.678 1.00 96.88 116 ILE A O 1
ATOM 889 N N . HIS A 1 117 ? -15.006 -7.434 19.978 1.00 97.38 117 HIS A N 1
ATOM 890 C CA . HIS A 1 117 ? -14.160 -8.343 19.204 1.00 97.38 117 HIS A CA 1
ATOM 891 C C . HIS A 1 117 ? -14.796 -9.731 19.033 1.00 97.38 117 HIS A C 1
ATOM 893 O O . HIS A 1 117 ? -14.775 -10.307 17.949 1.00 97.38 117 HIS A O 1
ATOM 899 N N . THR A 1 118 ? -15.417 -10.249 20.096 1.00 97.56 118 THR A N 1
ATOM 900 C CA . THR A 1 118 ? -16.123 -11.537 20.062 1.00 97.56 118 THR A CA 1
ATOM 901 C C . THR A 1 118 ? -17.373 -11.481 19.180 1.00 97.56 118 THR A C 1
ATOM 903 O O . THR A 1 118 ? -17.669 -12.446 18.480 1.00 97.56 118 THR A O 1
ATOM 906 N N . LEU A 1 119 ? -18.130 -10.379 19.222 1.00 96.94 119 LEU A N 1
ATOM 907 C CA . LEU A 1 119 ? -19.344 -10.210 18.416 1.00 96.94 119 LEU A CA 1
ATOM 908 C C . LEU A 1 119 ? -19.016 -10.051 16.928 1.00 96.94 119 LEU A C 1
ATOM 910 O O . LEU A 1 119 ? -19.632 -10.726 16.109 1.00 96.94 119 LEU A O 1
ATOM 914 N N . LEU A 1 120 ? -17.990 -9.265 16.600 1.00 97.06 120 LEU A N 1
ATOM 915 C CA . LEU A 1 120 ? -17.489 -9.117 15.233 1.00 97.06 120 LEU A CA 1
ATOM 916 C C . LEU A 1 120 ? -17.031 -10.457 14.653 1.00 97.06 120 LEU A C 1
ATOM 918 O O . LEU A 1 120 ? -17.427 -10.814 13.546 1.00 97.06 120 LEU A O 1
ATOM 922 N N . ALA A 1 121 ? -16.289 -11.259 15.426 1.00 95.88 121 ALA A N 1
ATOM 923 C CA . ALA A 1 121 ? -15.860 -12.583 14.982 1.00 95.88 121 ALA A CA 1
ATOM 924 C C . ALA A 1 121 ? -17.048 -13.514 14.668 1.00 95.88 121 ALA A C 1
ATOM 926 O O . ALA A 1 121 ? -16.995 -14.274 13.704 1.00 95.88 121 ALA A O 1
ATOM 927 N N . ARG A 1 122 ? -18.149 -13.424 15.429 1.00 96.38 122 ARG A N 1
ATOM 928 C CA . ARG A 1 122 ? -19.391 -14.179 15.156 1.00 96.38 122 ARG A CA 1
ATOM 929 C C . ARG A 1 122 ? -20.103 -13.722 13.885 1.00 96.38 122 ARG A C 1
ATOM 931 O O . ARG A 1 122 ? -20.822 -14.512 13.288 1.00 96.38 122 ARG A O 1
ATOM 938 N N . GLN A 1 123 ? -19.897 -12.475 13.481 1.00 95.25 123 GLN A N 1
ATOM 939 C CA . GLN A 1 123 ? -20.405 -11.907 12.232 1.00 95.25 123 GLN A CA 1
ATOM 940 C C . GLN A 1 123 ? -19.419 -12.088 11.062 1.00 95.25 123 GLN A C 1
ATOM 942 O O . GLN A 1 123 ? -19.646 -11.556 9.981 1.00 95.25 123 GLN A O 1
ATOM 947 N N . GLY A 1 124 ? -18.318 -12.827 11.259 1.00 93.25 124 GLY A N 1
ATOM 948 C CA . GLY A 1 124 ? -17.302 -13.080 10.232 1.00 93.25 124 GLY A CA 1
ATOM 949 C C . GLY A 1 124 ? -16.202 -12.017 10.132 1.00 93.25 124 GLY A C 1
ATOM 950 O O . GLY A 1 124 ? -15.267 -12.180 9.351 1.00 93.25 124 GLY A O 1
ATOM 951 N N . CYS A 1 125 ? -16.246 -10.958 10.945 1.00 94.38 125 CYS A N 1
ATOM 952 C CA . CYS A 1 125 ? -15.201 -9.939 11.005 1.00 94.38 125 CYS A CA 1
ATOM 953 C C . CYS A 1 125 ? -14.107 -10.347 12.006 1.00 94.38 125 CYS A C 1
ATOM 955 O O . CYS A 1 125 ? -14.155 -10.031 13.196 1.00 94.38 125 CYS A O 1
ATOM 957 N N . VAL A 1 126 ? -13.112 -11.095 11.517 1.00 94.06 126 VAL A N 1
ATOM 958 C CA . VAL A 1 126 ? -11.954 -11.544 12.308 1.00 94.06 126 VAL A CA 1
ATOM 959 C C . VAL A 1 126 ? -10.768 -10.617 12.054 1.00 94.06 126 VAL A C 1
ATOM 961 O O . VAL A 1 126 ? -10.160 -10.643 10.985 1.00 94.06 126 VAL A O 1
ATOM 964 N N . VAL A 1 127 ? -10.421 -9.798 13.047 1.00 93.50 127 VAL A N 1
ATOM 965 C CA . VAL A 1 127 ? -9.336 -8.807 12.964 1.00 93.50 127 VAL A CA 1
ATOM 966 C C . VAL A 1 127 ? -8.445 -8.877 14.205 1.00 93.50 127 VAL A C 1
ATOM 968 O O . VAL A 1 127 ? -8.900 -9.303 15.260 1.00 93.50 127 VAL A O 1
ATOM 971 N N . PRO A 1 128 ? -7.175 -8.443 14.159 1.00 94.38 128 PRO A N 1
ATOM 972 C CA . PRO A 1 128 ? -6.363 -8.376 15.368 1.00 94.38 128 PRO A CA 1
ATOM 973 C C . PRO A 1 128 ? -6.966 -7.422 16.411 1.00 94.38 128 PRO A C 1
ATOM 975 O O . PRO A 1 128 ? -7.308 -6.282 16.090 1.00 94.38 128 PRO A O 1
ATOM 978 N N . TYR A 1 129 ? -6.991 -7.835 17.683 1.00 94.25 129 TYR A N 1
ATOM 979 C CA . TYR A 1 129 ? -7.525 -7.028 18.795 1.00 94.25 129 TYR A CA 1
ATOM 980 C C . TYR A 1 129 ? -6.946 -5.605 18.841 1.00 94.25 129 TYR A C 1
ATOM 982 O O . TYR A 1 129 ? -7.673 -4.642 19.070 1.00 94.25 129 TYR A O 1
ATOM 990 N N . ARG A 1 130 ? -5.634 -5.448 18.600 1.00 92.31 130 ARG A N 1
ATOM 991 C CA . ARG A 1 130 ? -4.989 -4.123 18.594 1.00 92.31 130 ARG A CA 1
ATOM 992 C C . ARG A 1 130 ? -5.519 -3.210 17.489 1.00 92.31 130 ARG A C 1
ATOM 994 O O . ARG A 1 130 ? -5.643 -2.014 17.726 1.00 92.31 130 ARG A O 1
ATOM 1001 N N . THR A 1 131 ? -5.842 -3.764 16.322 1.00 92.75 131 THR A N 1
ATOM 1002 C CA . THR A 1 131 ? -6.432 -3.013 15.208 1.00 92.75 131 THR A CA 1
ATOM 1003 C C . THR A 1 131 ? -7.825 -2.523 15.582 1.00 92.75 131 THR A C 1
ATOM 1005 O O . THR A 1 131 ? -8.098 -1.340 15.421 1.00 92.75 131 THR A O 1
ATOM 1008 N N . LEU A 1 132 ? -8.660 -3.393 16.163 1.00 96.00 132 LEU A N 1
ATOM 1009 C CA . LEU A 1 132 ? -9.987 -3.014 16.656 1.00 96.00 132 LEU A CA 1
ATOM 1010 C C . LEU A 1 132 ? -9.913 -1.951 17.756 1.00 96.00 132 LEU A C 1
ATOM 1012 O O . LEU A 1 132 ? -10.659 -0.983 17.709 1.00 96.00 132 LEU A O 1
ATOM 1016 N N . ASN A 1 133 ? -9.019 -2.108 18.735 1.00 94.38 133 ASN A N 1
ATOM 1017 C CA . ASN A 1 133 ? -8.879 -1.144 19.828 1.00 94.38 133 ASN A CA 1
ATOM 1018 C C . ASN A 1 133 ? -8.491 0.247 19.295 1.00 94.38 133 ASN A C 1
ATOM 1020 O O . ASN A 1 133 ? -9.100 1.248 19.663 1.00 94.38 133 ASN A O 1
ATOM 1024 N N . ARG A 1 134 ? -7.529 0.300 18.363 1.00 93.31 134 ARG A N 1
ATOM 1025 C CA . ARG A 1 134 ? -7.143 1.553 17.707 1.00 93.31 134 ARG A CA 1
ATOM 1026 C C . ARG A 1 134 ? -8.303 2.150 16.903 1.00 93.31 134 ARG A C 1
ATOM 1028 O O . ARG A 1 134 ? -8.597 3.326 17.069 1.00 93.31 134 ARG A O 1
ATOM 1035 N N . PHE A 1 135 ? -8.983 1.339 16.091 1.00 94.44 135 PHE A N 1
ATOM 1036 C CA . PHE A 1 135 ? -10.145 1.765 15.306 1.00 94.44 135 PHE A CA 1
ATOM 1037 C C . PHE A 1 135 ? -11.241 2.353 16.194 1.00 94.44 135 PHE A C 1
ATOM 1039 O O . PHE A 1 135 ? -11.716 3.455 15.945 1.00 94.44 135 PHE A O 1
ATOM 1046 N N . ALA A 1 136 ? -11.596 1.655 17.272 1.00 94.94 136 ALA A N 1
ATOM 1047 C CA . ALA A 1 136 ? -12.634 2.099 18.186 1.00 94.94 136 ALA A CA 1
ATOM 1048 C C . ALA A 1 136 ? -12.276 3.432 18.862 1.00 94.94 136 ALA A C 1
ATOM 1050 O O . ALA A 1 136 ? -13.151 4.277 19.038 1.00 94.94 136 ALA A O 1
ATOM 1051 N N . GLY A 1 137 ? -11.003 3.642 19.216 1.00 92.94 137 GLY A N 1
ATOM 1052 C CA . GLY A 1 137 ? -10.542 4.904 19.798 1.00 92.94 137 GLY A CA 1
ATOM 1053 C C . GLY A 1 137 ? -10.527 6.065 18.801 1.00 92.94 137 GLY A C 1
ATOM 1054 O O . GLY A 1 137 ? -10.958 7.170 19.129 1.00 92.94 137 GLY A O 1
ATOM 1055 N N . GLU A 1 138 ? -10.062 5.817 17.576 1.00 92.12 138 GLU A N 1
ATOM 1056 C CA . GLU A 1 138 ? -9.916 6.853 16.547 1.00 92.12 138 GLU A CA 1
ATOM 1057 C C . GLU A 1 138 ? -11.250 7.223 15.878 1.00 92.12 138 GLU A C 1
ATOM 1059 O O . GLU A 1 138 ? -11.481 8.397 15.593 1.00 92.12 138 GLU A O 1
ATOM 1064 N N . ARG A 1 139 ? -12.136 6.245 15.652 1.00 92.38 139 ARG A N 1
ATOM 1065 C CA . ARG A 1 139 ? -13.349 6.396 14.825 1.00 92.38 139 ARG A CA 1
ATOM 1066 C C . ARG A 1 139 ? -14.643 6.334 15.633 1.00 92.38 139 ARG A C 1
ATOM 1068 O O . ARG A 1 139 ? -15.575 7.067 15.337 1.00 92.38 139 ARG A O 1
ATOM 1075 N N . CYS A 1 140 ? -14.685 5.506 16.676 1.00 93.00 140 CYS A N 1
ATOM 1076 C CA . CYS A 1 140 ? -15.925 5.174 17.392 1.00 93.00 140 CYS A CA 1
ATOM 1077 C C . CYS A 1 140 ? -16.042 5.825 18.780 1.00 93.00 140 CYS A C 1
ATOM 1079 O O . CYS A 1 140 ? -16.963 5.513 19.528 1.00 93.00 140 CYS A O 1
ATOM 1081 N N . GLY A 1 141 ? -15.103 6.699 19.160 1.00 87.75 141 GLY A N 1
ATOM 1082 C CA . GLY A 1 141 ? -15.147 7.439 20.427 1.00 87.75 141 GLY A CA 1
ATOM 1083 C C . GLY A 1 141 ? -14.745 6.637 21.672 1.00 87.75 141 GLY A C 1
ATOM 1084 O O . GLY A 1 141 ? -14.902 7.129 22.790 1.00 87.75 141 GLY A O 1
ATOM 1085 N N . PHE A 1 142 ? -14.193 5.431 21.520 1.00 88.31 142 PHE A N 1
ATOM 1086 C CA . PHE A 1 142 ? -13.797 4.600 22.657 1.00 88.31 142 PHE A CA 1
ATOM 1087 C C . PHE A 1 142 ? -12.687 5.264 23.485 1.00 88.31 142 PHE A C 1
ATOM 1089 O O . PHE A 1 142 ? -11.654 5.677 22.962 1.00 88.31 142 PHE A O 1
ATOM 1096 N N . GLY A 1 143 ? -12.883 5.342 24.803 1.00 77.19 143 GLY A N 1
ATOM 1097 C CA . GLY A 1 143 ? -11.896 5.904 25.729 1.00 77.19 143 GLY A CA 1
ATOM 1098 C C . GLY A 1 143 ? -11.870 7.435 25.806 1.00 77.19 143 GLY A C 1
ATOM 1099 O O . GLY A 1 143 ? -11.092 7.969 26.600 1.00 77.19 143 GLY A O 1
ATOM 1100 N N . ARG A 1 144 ? -12.728 8.151 25.060 1.00 72.88 144 ARG A N 1
ATOM 1101 C CA . ARG A 1 144 ? -12.989 9.567 25.349 1.00 72.88 144 ARG A CA 1
ATOM 1102 C C . ARG A 1 144 ? -13.730 9.647 26.683 1.00 72.88 144 ARG A C 1
ATOM 1104 O O . ARG A 1 144 ? -14.799 9.068 26.839 1.00 72.88 144 ARG A O 1
ATOM 1111 N N . LYS A 1 145 ? -13.127 10.311 27.667 1.00 59.44 145 LYS A N 1
ATOM 1112 C CA . LYS A 1 145 ? -13.826 10.689 28.897 1.00 59.44 145 LYS A CA 1
ATOM 1113 C C . LYS A 1 145 ? -14.594 11.966 28.593 1.00 59.44 145 LYS A C 1
ATOM 1115 O O . LYS A 1 145 ? -13.984 12.907 28.082 1.00 59.44 145 LYS A O 1
ATOM 1120 N N . ASP A 1 146 ? -15.884 12.000 28.913 1.00 51.03 146 ASP A N 1
ATOM 1121 C CA . ASP A 1 146 ? -16.619 13.259 28.939 1.00 51.03 146 ASP A CA 1
ATOM 1122 C C . ASP A 1 146 ? -15.862 14.216 29.855 1.00 51.03 146 ASP A C 1
ATOM 1124 O O . ASP A 1 146 ? -15.582 13.917 31.019 1.00 51.03 146 ASP A O 1
ATOM 1128 N N . THR A 1 147 ? -15.430 15.336 29.286 1.00 42.66 147 THR A N 1
ATOM 1129 C CA . THR A 1 147 ? -14.860 16.415 30.080 1.00 42.66 147 THR A CA 1
ATOM 1130 C C . THR A 1 147 ? -16.048 17.040 30.788 1.00 42.66 147 THR A C 1
ATOM 1132 O O . THR A 1 147 ? -16.842 17.724 30.150 1.00 42.66 147 THR A O 1
ATOM 1135 N N . THR A 1 148 ? -16.236 16.714 32.065 1.00 41.69 148 THR A N 1
ATOM 1136 C CA . THR A 1 148 ? -17.279 17.320 32.891 1.00 41.69 148 THR A CA 1
ATOM 1137 C C . THR A 1 148 ? -17.043 18.831 32.909 1.00 41.69 148 THR A C 1
ATOM 1139 O O . THR A 1 148 ? -16.001 19.270 33.400 1.00 41.69 148 THR A O 1
ATOM 1142 N N . VAL A 1 149 ? -17.959 19.597 32.309 1.00 41.06 149 VAL A N 1
ATOM 1143 C CA . VAL A 1 149 ? -18.023 21.067 32.404 1.00 41.06 149 VAL A CA 1
ATOM 1144 C C . VAL A 1 149 ? -18.848 21.442 33.624 1.00 41.06 149 VAL A C 1
ATOM 1146 O O . VAL A 1 149 ? -19.883 20.772 33.843 1.00 41.06 149 VAL A O 1
#